Protein AF-A0A534A208-F1 (afdb_monomer_lite)

pLDDT: mean 88.21, std 11.24, range [53.19, 96.88]

Structure (mmCIF, N/CA/C/O backbone):
data_AF-A0A534A208-F1
#
_entry.id   AF-A0A534A208-F1
#
loop_
_atom_site.group_PDB
_atom_site.id
_atom_site.type_symbol
_atom_site.label_atom_id
_atom_site.label_alt_id
_atom_site.label_comp_id
_atom_site.label_asym_id
_atom_site.label_entity_id
_atom_site.label_seq_id
_atom_site.pdbx_PDB_ins_code
_atom_site.Cartn_x
_atom_site.Cartn_y
_atom_site.Cartn_z
_atom_site.occupancy
_atom_site.B_iso_or_equiv
_atom_site.auth_seq_id
_atom_site.auth_comp_id
_atom_site.auth_asym_id
_atom_site.auth_atom_id
_atom_site.pdbx_PDB_model_num
ATOM 1 N N . MET A 1 1 ? 18.835 -7.329 -16.760 1.00 54.28 1 MET A N 1
ATOM 2 C CA . MET A 1 1 ? 17.944 -8.118 -15.874 1.00 54.28 1 MET A CA 1
ATOM 3 C C . MET A 1 1 ? 17.545 -7.376 -14.579 1.00 54.28 1 MET A C 1
ATOM 5 O O . MET A 1 1 ? 17.196 -8.034 -13.616 1.00 54.28 1 MET A O 1
ATOM 9 N N . ASN A 1 2 ? 17.543 -6.031 -14.522 1.00 69.62 2 ASN A N 1
ATOM 10 C CA . ASN A 1 2 ? 17.419 -5.317 -13.231 1.00 69.62 2 ASN A CA 1
ATOM 11 C C . ASN A 1 2 ? 16.050 -4.664 -12.964 1.00 69.62 2 ASN A C 1
ATOM 13 O O . ASN A 1 2 ? 15.461 -4.915 -11.922 1.00 69.62 2 ASN A O 1
ATOM 17 N N . ILE A 1 3 ? 15.498 -3.866 -13.885 1.00 79.88 3 ILE A N 1
ATOM 18 C CA . ILE A 1 3 ? 14.290 -3.066 -13.589 1.00 79.88 3 ILE A CA 1
ATOM 19 C C . ILE A 1 3 ? 13.019 -3.920 -13.479 1.00 79.88 3 ILE A C 1
ATOM 21 O O . ILE A 1 3 ? 12.283 -3.778 -12.514 1.00 79.88 3 ILE A O 1
ATOM 25 N N . ILE A 1 4 ? 12.793 -4.866 -14.399 1.00 79.81 4 ILE A N 1
ATOM 26 C CA . ILE A 1 4 ? 11.565 -5.690 -14.425 1.00 79.81 4 ILE A CA 1
ATOM 27 C C . ILE A 1 4 ? 11.392 -6.499 -13.128 1.00 79.81 4 ILE A C 1
ATOM 29 O O . ILE A 1 4 ? 10.287 -6.591 -12.597 1.00 79.81 4 ILE A O 1
ATOM 33 N N . VAL A 1 5 ? 12.486 -7.051 -12.591 1.00 84.12 5 VAL A N 1
ATOM 34 C CA . VAL A 1 5 ? 12.464 -7.824 -11.338 1.00 84.12 5 VAL A CA 1
ATOM 35 C C . VAL A 1 5 ? 12.148 -6.914 -10.151 1.00 84.12 5 VAL A C 1
ATOM 37 O O . VAL A 1 5 ? 11.277 -7.245 -9.349 1.00 84.12 5 VAL A O 1
ATOM 40 N N . ILE A 1 6 ? 12.790 -5.743 -10.069 1.00 84.81 6 ILE A N 1
ATOM 41 C CA . ILE A 1 6 ? 12.555 -4.769 -8.991 1.00 84.81 6 ILE A CA 1
ATOM 42 C C . ILE A 1 6 ? 11.108 -4.259 -9.033 1.00 84.81 6 ILE A C 1
ATOM 44 O O . ILE A 1 6 ? 10.430 -4.265 -8.006 1.00 84.81 6 ILE A O 1
ATOM 48 N N . THR A 1 7 ? 10.598 -3.881 -10.208 1.00 87.19 7 THR A N 1
ATOM 49 C CA . THR A 1 7 ? 9.206 -3.440 -10.375 1.00 87.19 7 THR A CA 1
ATOM 50 C C . THR A 1 7 ? 8.215 -4.542 -9.983 1.00 87.19 7 THR A C 1
ATOM 52 O O . THR A 1 7 ? 7.219 -4.264 -9.310 1.00 87.19 7 THR A O 1
ATOM 55 N N . GLY A 1 8 ? 8.499 -5.801 -10.335 1.00 87.75 8 GLY A N 1
ATOM 56 C CA . GLY A 1 8 ? 7.696 -6.956 -9.926 1.00 87.75 8 GLY A CA 1
ATOM 57 C C . GLY A 1 8 ? 7.676 -7.157 -8.407 1.00 87.75 8 GLY A C 1
ATOM 58 O O . GLY A 1 8 ? 6.607 -7.313 -7.820 1.00 87.75 8 GLY A O 1
ATOM 59 N N . MET A 1 9 ? 8.836 -7.072 -7.748 1.00 91.12 9 MET A N 1
ATOM 60 C CA . MET A 1 9 ? 8.930 -7.156 -6.285 1.00 91.12 9 MET A CA 1
ATOM 61 C C . MET A 1 9 ? 8.151 -6.029 -5.596 1.00 91.12 9 MET A C 1
ATOM 63 O O . MET A 1 9 ? 7.373 -6.295 -4.680 1.00 91.12 9 MET A O 1
ATOM 67 N N . LEU A 1 10 ? 8.311 -4.784 -6.053 1.00 92.69 10 LEU A N 1
ATOM 68 C CA . LEU A 1 10 ? 7.590 -3.634 -5.498 1.00 92.69 10 LEU A CA 1
ATOM 69 C C . LEU A 1 10 ? 6.073 -3.757 -5.688 1.00 92.69 10 LEU A C 1
ATOM 71 O O . LEU A 1 10 ? 5.319 -3.400 -4.786 1.00 92.69 10 LEU A O 1
ATOM 75 N N . SER A 1 11 ? 5.625 -4.318 -6.813 1.00 92.56 11 SER A N 1
ATOM 76 C CA . SER A 1 11 ? 4.201 -4.579 -7.067 1.00 92.56 11 SER A CA 1
ATOM 77 C C . SER A 1 11 ? 3.623 -5.593 -6.072 1.00 92.56 11 SER A C 1
ATOM 79 O O . SER A 1 11 ? 2.532 -5.385 -5.537 1.00 92.56 11 SER A O 1
ATOM 81 N N . SER A 1 12 ? 4.372 -6.651 -5.746 1.00 94.88 12 SER A N 1
ATOM 82 C CA . SER A 1 12 ? 3.974 -7.621 -4.716 1.00 94.88 12 SER A CA 1
ATOM 83 C C . SER A 1 12 ? 3.878 -6.981 -3.328 1.00 94.88 12 SER A C 1
ATOM 85 O O . SER A 1 12 ? 2.897 -7.196 -2.615 1.00 94.88 12 SER A O 1
ATOM 87 N N . VAL A 1 13 ? 4.854 -6.145 -2.952 1.00 94.44 13 VAL A N 1
ATOM 88 C CA . VAL A 1 13 ? 4.827 -5.413 -1.672 1.00 94.44 13 VAL A CA 1
ATOM 89 C C . VAL A 1 13 ? 3.628 -4.463 -1.609 1.00 94.44 13 VAL A C 1
ATOM 91 O O . VAL A 1 1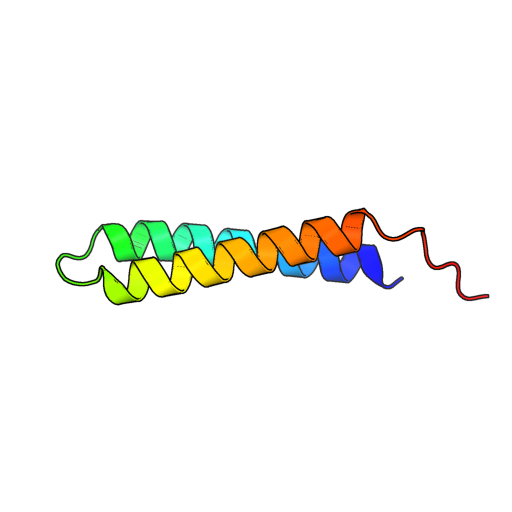3 ? 2.945 -4.405 -0.586 1.00 94.44 13 VAL A O 1
ATOM 94 N N . LEU A 1 14 ? 3.323 -3.765 -2.706 1.00 94.38 14 LEU A N 1
ATOM 95 C CA . LEU A 1 14 ? 2.165 -2.875 -2.804 1.00 94.38 14 LEU A CA 1
ATOM 96 C C . LEU A 1 14 ? 0.847 -3.629 -2.574 1.00 94.38 14 LEU A C 1
ATOM 98 O O . LEU A 1 14 ? -0.013 -3.159 -1.824 1.00 94.38 14 LEU A O 1
ATOM 102 N N . SER A 1 15 ? 0.705 -4.819 -3.164 1.00 96.31 15 SER A N 1
ATOM 103 C CA . SER A 1 15 ? -0.474 -5.670 -2.966 1.00 96.31 15 SER A CA 1
ATOM 104 C C . SER A 1 15 ? -0.635 -6.089 -1.502 1.00 96.31 15 SER A C 1
ATOM 106 O O . SER A 1 15 ? -1.743 -6.030 -0.966 1.00 96.31 15 SER A O 1
ATOM 108 N N . ILE A 1 16 ? 0.462 -6.464 -0.833 1.00 96.56 16 ILE A N 1
ATOM 109 C CA . ILE A 1 16 ? 0.447 -6.837 0.589 1.00 96.56 16 ILE A CA 1
ATOM 110 C C . ILE A 1 16 ? 0.043 -5.637 1.451 1.00 96.56 16 ILE A C 1
ATOM 112 O O . ILE A 1 16 ? -0.870 -5.751 2.264 1.00 96.56 16 ILE A O 1
ATOM 116 N N . LEU A 1 17 ? 0.668 -4.473 1.256 1.00 95.06 17 LEU A N 1
ATOM 117 C CA . LEU A 1 17 ? 0.348 -3.269 2.030 1.00 95.06 17 LEU A CA 1
ATOM 118 C C . LEU A 1 17 ? -1.100 -2.820 1.838 1.00 95.06 17 LEU A C 1
ATOM 120 O O . LEU A 1 17 ? -1.725 -2.363 2.792 1.00 95.06 17 LEU A O 1
ATOM 124 N N . THR A 1 18 ? -1.653 -2.987 0.638 1.00 94.81 18 THR A N 1
ATOM 125 C CA . THR A 1 18 ? -3.063 -2.683 0.361 1.00 94.81 18 THR A CA 1
ATOM 126 C C . THR A 1 18 ? -3.994 -3.597 1.159 1.00 94.81 18 THR A C 1
ATOM 128 O O . THR A 1 18 ? -4.942 -3.117 1.780 1.00 94.81 18 THR A O 1
ATOM 131 N N . ALA A 1 19 ? -3.697 -4.900 1.215 1.00 96.19 19 ALA A N 1
ATOM 132 C CA . ALA A 1 19 ? -4.457 -5.850 2.027 1.00 96.19 19 ALA A CA 1
ATOM 133 C C . ALA A 1 19 ? -4.330 -5.554 3.533 1.00 96.19 19 ALA A C 1
ATOM 135 O O . ALA A 1 19 ? -5.325 -5.568 4.257 1.00 96.19 19 ALA A O 1
ATOM 136 N N . VAL A 1 20 ? -3.123 -5.218 3.998 1.00 94.81 20 VAL A N 1
ATOM 137 C CA . VAL A 1 20 ? -2.876 -4.832 5.396 1.00 94.81 20 VAL A CA 1
ATOM 138 C C . VAL A 1 20 ? -3.620 -3.543 5.744 1.00 94.81 20 VAL A C 1
ATOM 140 O O . VAL A 1 20 ? -4.222 -3.465 6.810 1.00 94.81 20 VAL A O 1
ATOM 143 N N . LEU A 1 21 ? -3.648 -2.550 4.850 1.00 95.62 21 LEU A N 1
ATOM 144 C CA . LEU A 1 21 ? -4.415 -1.322 5.057 1.00 95.62 21 LEU A CA 1
ATOM 145 C C . LEU A 1 21 ? -5.907 -1.613 5.215 1.00 95.62 21 LEU A C 1
ATOM 147 O O . LEU A 1 21 ? -6.531 -1.065 6.122 1.00 95.62 21 LEU A O 1
ATOM 151 N N . ALA A 1 22 ? -6.465 -2.467 4.353 1.00 94.88 22 ALA A 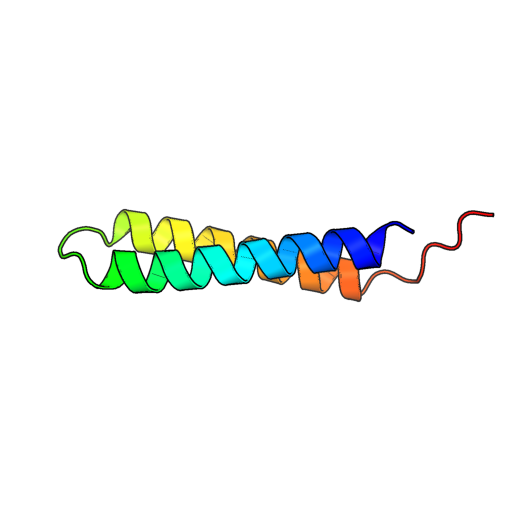N 1
ATOM 152 C CA . ALA A 1 22 ? -7.867 -2.860 4.433 1.00 94.88 22 ALA A CA 1
ATOM 153 C C . ALA A 1 22 ? -8.176 -3.534 5.777 1.00 94.88 22 ALA A C 1
ATOM 155 O O . ALA A 1 22 ? -9.160 -3.180 6.418 1.00 94.88 22 ALA A O 1
ATOM 156 N N . LEU A 1 23 ? -7.299 -4.429 6.247 1.00 94.56 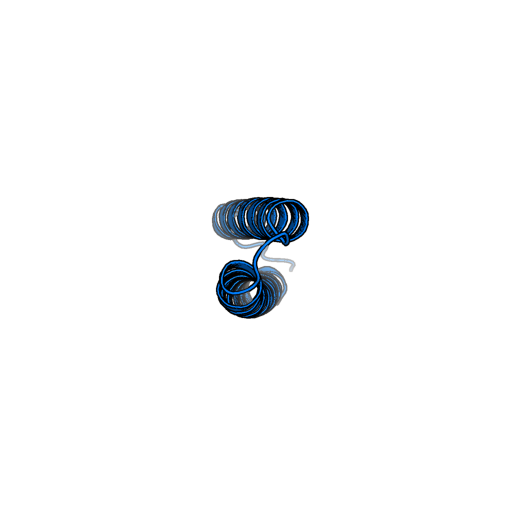23 LEU A N 1
ATOM 157 C CA . LEU A 1 23 ? -7.435 -5.064 7.558 1.00 94.56 23 LEU A CA 1
ATOM 158 C C . LEU A 1 23 ? -7.362 -4.042 8.702 1.00 94.56 23 LEU A C 1
ATOM 160 O O . LEU A 1 23 ? -8.234 -4.022 9.566 1.00 94.56 23 LEU A O 1
ATOM 164 N N . VAL A 1 24 ? -6.357 -3.166 8.702 1.00 94.00 24 VAL A N 1
ATOM 165 C CA . VAL A 1 24 ? -6.155 -2.159 9.758 1.00 94.00 24 VAL A CA 1
ATOM 166 C C . VAL A 1 24 ? -7.319 -1.171 9.828 1.00 94.00 24 VAL A C 1
ATOM 168 O O . VAL A 1 24 ? -7.711 -0.775 10.919 1.00 94.00 24 VAL A O 1
ATOM 171 N N . GLN A 1 25 ? -7.929 -0.822 8.694 1.00 92.12 25 GLN A N 1
ATOM 172 C CA . GLN A 1 25 ? -9.111 0.045 8.663 1.00 92.12 25 GLN A CA 1
ATOM 173 C C . GLN A 1 25 ? -10.350 -0.574 9.323 1.00 92.12 25 GLN A C 1
ATOM 175 O O . GLN A 1 25 ? -11.275 0.163 9.655 1.00 92.12 25 GLN A O 1
ATOM 180 N N . THR A 1 26 ? -10.382 -1.893 9.539 1.00 93.06 26 THR A N 1
ATOM 181 C CA . THR A 1 26 ? -11.476 -2.541 10.283 1.00 93.06 26 THR A CA 1
ATOM 182 C C . THR A 1 26 ? -11.326 -2.429 11.803 1.00 93.06 26 THR A C 1
ATOM 184 O O . THR A 1 26 ? -12.269 -2.727 12.533 1.00 93.06 26 THR A O 1
ATOM 187 N N . ILE A 1 27 ? -10.159 -1.993 12.291 1.00 94.06 27 ILE A N 1
ATOM 188 C CA . ILE A 1 27 ? -9.844 -1.897 13.717 1.00 94.06 27 ILE A CA 1
ATOM 189 C C . ILE A 1 27 ? -10.041 -0.451 14.184 1.00 94.06 27 ILE A C 1
ATOM 191 O O . ILE A 1 27 ? -9.326 0.458 13.761 1.00 94.06 27 ILE A O 1
ATOM 195 N N . THR A 1 28 ? -10.986 -0.235 15.097 1.00 85.75 28 THR A N 1
ATOM 196 C CA . THR A 1 28 ? -11.210 1.068 15.743 1.00 85.75 28 THR A CA 1
ATOM 197 C C . THR A 1 28 ? -9.972 1.506 16.534 1.00 85.75 28 THR A C 1
ATOM 199 O O . THR A 1 28 ? -9.453 0.724 17.332 1.00 85.75 28 THR A O 1
ATOM 202 N N . GLY A 1 29 ? -9.507 2.749 16.354 1.00 89.44 29 GLY A N 1
ATOM 203 C CA . GLY A 1 29 ? -8.329 3.281 17.056 1.00 89.44 29 GLY A CA 1
ATOM 204 C C . GLY A 1 29 ? -6.985 3.014 16.362 1.00 89.44 29 GLY A C 1
ATOM 205 O O . GLY A 1 29 ? -5.929 3.282 16.937 1.00 89.44 29 GLY A O 1
ATOM 206 N N . ALA A 1 30 ? -6.994 2.466 15.141 1.00 92.31 30 ALA A N 1
ATOM 207 C CA . ALA A 1 30 ? -5.789 2.175 14.362 1.00 92.31 30 ALA A CA 1
ATOM 208 C C . ALA A 1 30 ? -5.476 3.239 13.285 1.00 92.31 30 ALA A C 1
ATOM 210 O O . ALA A 1 30 ? -4.749 2.969 12.323 1.00 92.31 30 ALA A O 1
ATOM 211 N N . GLU A 1 31 ? -5.992 4.463 13.426 1.00 92.19 31 GLU A N 1
ATOM 212 C CA . GLU A 1 31 ? -5.895 5.524 12.414 1.00 92.19 31 GLU A CA 1
ATOM 213 C C . GLU A 1 31 ? -4.438 5.911 12.120 1.00 92.19 31 GLU A C 1
ATOM 215 O O . GLU A 1 31 ? -4.070 6.124 10.963 1.00 92.19 31 GLU A O 1
ATOM 220 N N . ALA A 1 32 ? -3.586 5.936 13.150 1.00 91.56 32 ALA A N 1
ATOM 221 C CA . ALA A 1 32 ? -2.160 6.222 13.002 1.00 91.56 32 ALA A CA 1
ATOM 222 C C . ALA A 1 32 ? -1.434 5.142 12.178 1.00 91.56 32 ALA A C 1
ATOM 224 O O . ALA A 1 32 ? -0.625 5.461 11.304 1.00 9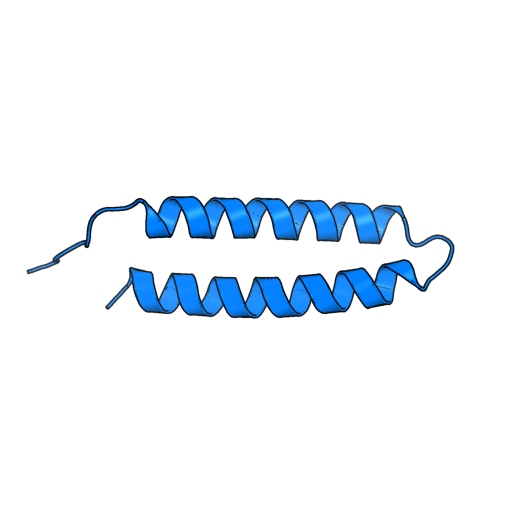1.56 32 ALA A O 1
ATOM 225 N N . ALA A 1 33 ? -1.760 3.864 12.403 1.00 91.25 33 ALA A N 1
ATOM 226 C CA . ALA A 1 33 ? -1.200 2.755 11.634 1.00 91.25 33 ALA A CA 1
ATOM 227 C C . ALA A 1 33 ? -1.698 2.785 10.181 1.00 91.25 33 ALA A C 1
ATOM 229 O O . ALA A 1 33 ? -0.901 2.654 9.250 1.00 91.25 33 ALA A O 1
ATOM 230 N N . ALA A 1 34 ? -2.993 3.042 9.969 1.00 93.69 34 ALA A N 1
ATOM 231 C CA . ALA A 1 34 ? -3.564 3.203 8.634 1.00 93.69 34 ALA A CA 1
ATOM 232 C C . ALA A 1 34 ? -2.901 4.357 7.862 1.00 93.69 34 ALA A C 1
ATOM 234 O O . ALA A 1 34 ? -2.646 4.229 6.662 1.00 93.69 34 ALA A O 1
ATOM 235 N N . LEU A 1 35 ? -2.591 5.471 8.534 1.00 95.06 35 LEU A N 1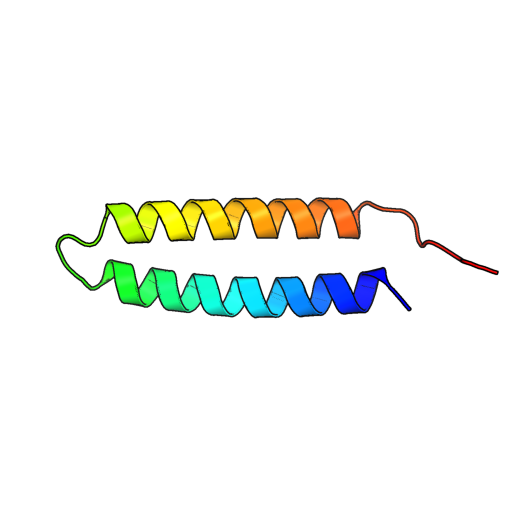
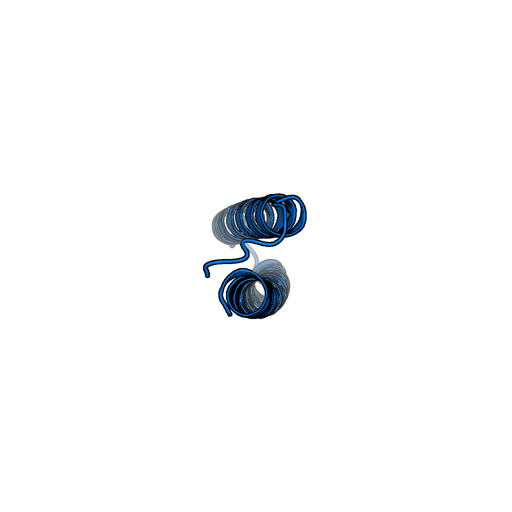ATOM 236 C CA . LEU A 1 35 ? -1.887 6.604 7.934 1.00 95.06 35 LEU A CA 1
ATOM 237 C C . LEU A 1 35 ? -0.456 6.234 7.519 1.00 95.06 35 LEU A C 1
ATOM 239 O O . LEU A 1 35 ? -0.056 6.532 6.393 1.00 95.06 35 LEU A O 1
ATOM 243 N N . ALA A 1 36 ? 0.287 5.540 8.384 1.00 94.94 36 ALA A N 1
ATOM 244 C CA . ALA A 1 36 ? 1.637 5.072 8.073 1.00 94.94 36 ALA A CA 1
ATOM 245 C C . ALA A 1 36 ? 1.651 4.112 6.869 1.00 94.94 36 ALA A C 1
ATOM 247 O O . ALA A 1 36 ? 2.480 4.251 5.968 1.00 94.94 36 ALA A O 1
ATOM 248 N N . ILE A 1 37 ? 0.688 3.186 6.801 1.00 94.75 37 ILE A N 1
ATOM 249 C CA . ILE A 1 37 ? 0.562 2.254 5.673 1.00 94.75 37 ILE A CA 1
ATOM 250 C C . ILE A 1 37 ? 0.207 3.001 4.379 1.00 94.75 37 ILE A C 1
ATOM 252 O O . ILE A 1 37 ? 0.805 2.731 3.337 1.00 94.75 37 ILE A O 1
ATOM 256 N N . LYS A 1 38 ? -0.709 3.981 4.425 1.00 95.62 38 LYS A N 1
ATOM 257 C CA . LYS A 1 38 ? -1.031 4.832 3.263 1.00 95.62 38 LYS A CA 1
ATOM 258 C C . LYS A 1 38 ? 0.197 5.581 2.744 1.00 95.62 38 LYS A C 1
ATOM 260 O O . LYS A 1 38 ? 0.401 5.637 1.532 1.00 95.62 38 LYS A O 1
ATOM 265 N N . ALA A 1 39 ? 1.023 6.121 3.640 1.00 96.31 39 ALA A N 1
ATOM 266 C CA . ALA A 1 39 ? 2.266 6.787 3.260 1.00 96.31 39 ALA A CA 1
ATOM 267 C C . ALA A 1 39 ? 3.240 5.816 2.566 1.00 96.31 39 ALA A C 1
ATOM 269 O O . ALA A 1 39 ? 3.777 6.141 1.509 1.00 96.31 39 ALA A O 1
ATOM 270 N N . ALA A 1 40 ? 3.399 4.598 3.095 1.00 95.12 40 ALA A N 1
ATOM 271 C CA . ALA A 1 40 ? 4.249 3.574 2.484 1.00 95.12 40 ALA A CA 1
ATOM 272 C C . ALA A 1 40 ? 3.765 3.158 1.081 1.00 95.12 40 ALA A C 1
ATOM 274 O O . ALA A 1 40 ? 4.567 3.078 0.149 1.00 95.12 40 ALA A O 1
ATOM 275 N N . ILE A 1 41 ? 2.453 2.951 0.910 1.00 96.62 41 ILE A N 1
ATOM 276 C CA . ILE A 1 41 ? 1.822 2.667 -0.392 1.00 96.62 41 ILE A CA 1
ATOM 277 C C . ILE A 1 41 ? 2.139 3.780 -1.396 1.00 96.62 41 ILE A C 1
ATOM 279 O O . ILE A 1 41 ? 2.533 3.493 -2.530 1.00 96.62 41 ILE A O 1
ATOM 283 N N . LEU A 1 42 ? 2.007 5.045 -0.983 1.00 96.88 42 LEU A N 1
ATOM 284 C CA . LEU A 1 42 ? 2.295 6.193 -1.840 1.00 96.88 42 LEU A CA 1
ATOM 285 C C . LEU A 1 42 ? 3.764 6.208 -2.284 1.00 96.88 42 LEU A C 1
ATOM 287 O O . LEU A 1 42 ? 4.034 6.330 -3.479 1.00 96.88 42 LEU A O 1
ATOM 291 N N . SER A 1 43 ? 4.706 6.028 -1.354 1.00 96.75 43 SER A N 1
ATOM 292 C CA . SER A 1 43 ? 6.140 6.001 -1.666 1.00 96.75 43 SER A CA 1
ATOM 293 C C . SER A 1 43 ? 6.513 4.868 -2.623 1.00 96.75 43 SER A C 1
ATOM 295 O O . SER A 1 43 ? 7.280 5.084 -3.560 1.00 96.75 43 SER A O 1
ATOM 297 N N . ILE A 1 44 ? 5.945 3.672 -2.443 1.00 94.62 44 ILE A N 1
ATOM 298 C CA . ILE A 1 44 ? 6.201 2.534 -3.340 1.00 94.62 44 ILE A CA 1
ATOM 299 C C . ILE A 1 44 ? 5.596 2.780 -4.723 1.00 94.62 44 ILE A C 1
ATOM 301 O O . ILE A 1 44 ? 6.245 2.510 -5.732 1.00 94.62 44 ILE A O 1
ATOM 305 N N . THR A 1 45 ? 4.389 3.344 -4.786 1.00 94.38 45 THR A N 1
ATOM 306 C CA . THR A 1 45 ? 3.737 3.695 -6.057 1.00 94.38 45 THR A CA 1
ATOM 307 C C . THR A 1 45 ? 4.576 4.705 -6.841 1.00 94.38 45 THR A C 1
ATOM 309 O O . THR A 1 45 ? 4.787 4.540 -8.042 1.00 94.38 45 THR A O 1
ATOM 312 N N . GLN A 1 46 ? 5.122 5.715 -6.158 1.00 94.69 46 GLN A N 1
ATOM 313 C CA . GLN A 1 46 ? 6.048 6.678 -6.756 1.00 94.69 46 GLN A CA 1
ATOM 314 C C . GLN A 1 46 ? 7.339 6.007 -7.237 1.00 94.69 46 GLN A C 1
ATOM 316 O O . GLN A 1 46 ? 7.765 6.258 -8.362 1.00 94.69 46 GLN A O 1
ATOM 321 N N . ALA A 1 47 ? 7.933 5.123 -6.431 1.00 91.75 47 ALA A N 1
ATOM 322 C CA . ALA A 1 47 ? 9.141 4.393 -6.813 1.00 91.75 47 ALA A CA 1
ATOM 323 C C . ALA A 1 47 ? 8.922 3.532 -8.068 1.00 91.75 47 ALA A C 1
ATOM 325 O O . ALA A 1 47 ? 9.745 3.566 -8.981 1.00 91.75 47 ALA A O 1
ATOM 326 N N . ILE A 1 48 ? 7.793 2.822 -8.159 1.00 91.88 48 ILE A N 1
ATOM 327 C CA . ILE A 1 48 ? 7.396 2.070 -9.360 1.00 91.88 48 ILE A CA 1
ATOM 328 C C . ILE A 1 48 ? 7.258 3.009 -10.565 1.00 91.88 48 ILE A C 1
ATOM 330 O O . ILE A 1 48 ? 7.776 2.704 -11.637 1.00 91.88 48 ILE A O 1
ATOM 334 N N . GLY A 1 49 ? 6.598 4.158 -10.392 1.00 90.62 49 GLY A N 1
ATOM 335 C CA . GLY A 1 49 ? 6.451 5.162 -11.447 1.00 90.62 49 GLY A CA 1
ATOM 336 C C . GLY A 1 49 ? 7.794 5.678 -11.971 1.00 90.62 49 GLY A C 1
ATOM 337 O O . GLY A 1 49 ? 7.977 5.770 -13.182 1.00 90.62 49 GLY A O 1
ATOM 338 N N . ILE A 1 50 ? 8.750 5.946 -11.075 1.00 91.19 50 ILE A N 1
ATOM 339 C CA . ILE A 1 50 ? 10.118 6.342 -11.436 1.00 91.19 50 ILE A CA 1
ATOM 340 C C . ILE A 1 50 ? 10.816 5.209 -12.188 1.00 91.19 50 ILE A C 1
ATOM 342 O O . ILE A 1 50 ? 11.352 5.430 -13.265 1.00 91.19 50 ILE A O 1
ATOM 346 N N . LEU A 1 51 ? 10.785 3.982 -11.668 1.00 89.19 51 LEU A N 1
ATOM 347 C CA . LEU A 1 51 ? 11.441 2.842 -12.315 1.00 89.19 51 LEU A CA 1
ATOM 348 C C . LEU A 1 51 ? 10.883 2.559 -13.714 1.00 89.19 51 LEU A C 1
ATOM 350 O O . LEU A 1 51 ? 11.646 2.213 -14.613 1.00 89.19 51 LEU A O 1
ATOM 354 N N . ASN A 1 52 ? 9.577 2.742 -13.905 1.00 86.56 52 ASN A N 1
ATOM 355 C CA . ASN A 1 52 ? 8.915 2.576 -15.197 1.00 86.56 52 ASN A CA 1
ATOM 356 C C . ASN A 1 52 ? 9.192 3.730 -16.174 1.00 86.56 52 ASN A C 1
ATOM 358 O O . ASN A 1 52 ? 9.014 3.543 -17.376 1.00 86.56 52 ASN A O 1
ATOM 362 N N . SER A 1 53 ? 9.603 4.907 -15.689 1.00 87.94 53 SER A N 1
ATOM 363 C CA . SER A 1 53 ? 9.991 6.039 -16.539 1.00 87.94 53 SER A CA 1
ATOM 364 C C . SER A 1 53 ? 11.473 6.029 -16.920 1.00 87.94 53 SER A C 1
ATOM 366 O O . SER A 1 53 ? 11.877 6.777 -17.814 1.00 87.94 53 SER A O 1
ATOM 368 N N . LEU A 1 54 ? 12.288 5.179 -16.283 1.00 85.50 54 LEU A N 1
ATOM 369 C CA . LEU A 1 54 ? 13.690 5.020 -16.645 1.00 85.50 54 LEU A CA 1
ATOM 370 C C . LEU A 1 54 ? 13.822 4.333 -18.014 1.00 85.50 54 LEU A C 1
ATOM 372 O O . LEU A 1 54 ? 13.155 3.326 -18.272 1.00 85.50 54 LEU A O 1
ATOM 376 N N . PRO A 1 55 ? 14.719 4.822 -18.888 1.00 77.31 55 PRO A N 1
ATOM 377 C CA . PRO A 1 55 ? 15.026 4.133 -20.130 1.00 77.31 55 PRO A CA 1
ATOM 378 C C . PRO A 1 55 ? 15.617 2.742 -19.836 1.00 77.31 55 PRO A C 1
ATOM 380 O O . PRO A 1 55 ? 16.262 2.550 -18.798 1.00 77.31 55 PRO A O 1
ATOM 383 N N . PRO A 1 56 ? 15.442 1.761 -20.741 1.00 69.81 56 PRO A N 1
ATOM 384 C CA . PRO A 1 56 ? 16.030 0.440 -20.577 1.00 69.81 56 PRO A CA 1
ATOM 385 C C . PRO A 1 56 ? 17.546 0.557 -20.401 1.00 69.81 56 PRO A C 1
ATOM 387 O O . PRO A 1 56 ? 18.255 0.972 -21.315 1.00 69.81 56 PRO A O 1
ATOM 390 N N . ILE A 1 57 ? 18.055 0.189 -19.224 1.00 65.88 57 ILE A N 1
ATOM 391 C CA . ILE A 1 57 ? 19.498 0.134 -18.988 1.00 65.88 57 ILE A CA 1
ATOM 392 C C . ILE A 1 57 ? 20.023 -1.118 -19.699 1.00 65.88 57 ILE A C 1
ATOM 394 O O . ILE A 1 57 ? 19.981 -2.226 -19.154 1.00 65.88 57 ILE A O 1
ATOM 398 N N . THR A 1 58 ? 20.482 -0.953 -20.938 1.00 54.38 58 THR A N 1
ATOM 399 C CA . THR A 1 58 ? 21.289 -1.950 -21.646 1.00 54.38 58 THR A CA 1
ATOM 400 C C . THR A 1 58 ? 22.717 -1.853 -21.117 1.00 54.38 58 THR A C 1
ATOM 402 O O . THR A 1 58 ? 23.482 -0.989 -21.538 1.00 54.38 58 THR A O 1
ATOM 405 N N . ILE A 1 59 ? 23.054 -2.690 -20.137 1.00 55.84 59 ILE A N 1
ATOM 406 C CA . ILE A 1 59 ? 24.450 -2.900 -19.737 1.00 55.84 59 ILE A CA 1
ATOM 407 C C . ILE A 1 59 ? 25.046 -3.864 -20.781 1.00 55.84 59 ILE A C 1
ATOM 409 O O . ILE A 1 59 ? 24.424 -4.914 -20.979 1.00 55.84 59 ILE A O 1
ATOM 413 N N . PRO A 1 60 ? 26.135 -3.502 -21.489 1.00 53.19 60 PRO A N 1
ATOM 414 C CA . PRO A 1 60 ? 26.810 -4.402 -22.426 1.00 53.19 60 PRO A CA 1
ATOM 415 C C . PRO A 1 60 ? 27.382 -5.644 -21.735 1.00 53.19 60 PRO A C 1
ATOM 417 O O . PRO A 1 60 ? 27.707 -5.560 -20.527 1.00 53.19 60 PRO A O 1
#

Sequence (60 aa):
MNIIVITGMLSSVLSILTAVLALVQTITGAEAAALAIKAAILSITQAIGILNSLPPITIP

Radius of gyration: 14.75 Å; chains: 1; bounding box: 38×15×40 Å

Secondary structure (DSSP, 8-state):
--HHHHHHHHHHHHHHHHHHHHHHTTSTT-HHHHHHHHHHHHHHHHHHHHHHHS------

Foldseek 3Di:
DPLVVVLVVLVVVLVVLVVVLVVLVVDPPSVVVNVVSVVVNVVSVVVSVVSVPDDPPPDD